Protein AF-A0A4S5AQ61-F1 (afdb_monomer_lite)

pLDDT: mean 94.43, std 6.82, range [62.22, 98.56]

Secondary structure (DSSP, 8-state):
--PPPPP-STT-TTS-TT--HHHHHHHHTTSS-HHHHHHHHHHHHHHT---HHHHHHH-

Sequence (59 aa):
MIELWESDGPADARLARGAGGMLAAFNEAGVLTAADVHVATRTAELAGEPDESVRLAVA

Foldseek 3Di:
DDDDDDDDDPPPQQQLVPDDDPLNVCSVVVVDGNVLRVVLVVVCVVVVNPDVVSSVVSD

Structure (mmCIF, N/CA/C/O backbone):
data_AF-A0A4S5AQ61-F1
#
_entry.id   AF-A0A4S5AQ61-F1
#
loop_
_atom_site.group_PDB
_atom_site.id
_atom_site.type_symbol
_atom_site.label_atom_id
_atom_site.label_alt_id
_atom_site.label_comp_id
_atom_site.label_asym_id
_atom_site.label_entity_id
_atom_site.label_seq_id
_atom_site.pdbx_PDB_ins_code
_atom_site.Cartn_x
_atom_site.Cartn_y
_atom_site.Cartn_z
_atom_site.occupancy
_atom_site.B_iso_or_equiv
_atom_site.auth_seq_id
_atom_site.auth_comp_id
_atom_site.auth_asym_id
_atom_site.auth_atom_id
_atom_site.pdbx_PDB_model_num
ATOM 1 N N . MET A 1 1 ? 10.372 4.180 -34.739 1.00 62.22 1 MET A N 1
ATOM 2 C CA . MET A 1 1 ? 9.884 3.416 -33.578 1.00 62.22 1 MET A CA 1
ATOM 3 C C . MET A 1 1 ? 10.816 3.731 -32.430 1.00 62.22 1 MET A C 1
ATOM 5 O O . MET A 1 1 ? 12.016 3.610 -32.629 1.00 62.22 1 MET A O 1
ATOM 9 N N . ILE A 1 2 ? 10.295 4.250 -31.322 1.00 77.38 2 ILE A N 1
ATOM 10 C CA . ILE A 1 2 ? 11.074 4.463 -30.098 1.00 77.38 2 ILE A CA 1
ATOM 11 C C . ILE A 1 2 ? 10.668 3.374 -29.115 1.00 77.38 2 ILE A C 1
ATOM 13 O O . ILE A 1 2 ? 9.475 3.161 -28.908 1.00 77.38 2 ILE A O 1
ATOM 17 N N . GLU A 1 3 ? 11.656 2.668 -28.579 1.00 80.94 3 GLU A N 1
ATOM 18 C CA . GLU A 1 3 ? 11.446 1.688 -27.517 1.00 80.94 3 GLU A CA 1
ATOM 19 C C . GLU A 1 3 ? 11.012 2.420 -26.243 1.00 80.94 3 GLU A C 1
ATOM 21 O O . GLU A 1 3 ? 11.578 3.465 -25.898 1.00 80.94 3 GLU A O 1
ATOM 26 N N . LEU A 1 4 ? 9.990 1.895 -25.565 1.00 82.00 4 LEU A N 1
ATOM 27 C CA . LEU A 1 4 ? 9.578 2.406 -24.264 1.00 82.00 4 LEU A CA 1
ATOM 28 C C . LEU A 1 4 ? 10.576 1.889 -23.227 1.00 82.00 4 LEU A C 1
ATOM 30 O O . LEU A 1 4 ? 10.855 0.695 -23.168 1.00 82.00 4 LEU A O 1
ATOM 34 N N . TRP A 1 5 ? 11.137 2.785 -22.426 1.00 83.62 5 TRP A N 1
ATOM 35 C CA . TRP A 1 5 ? 12.014 2.383 -21.335 1.00 83.62 5 TRP A CA 1
ATOM 36 C C . TRP A 1 5 ? 11.195 1.698 -2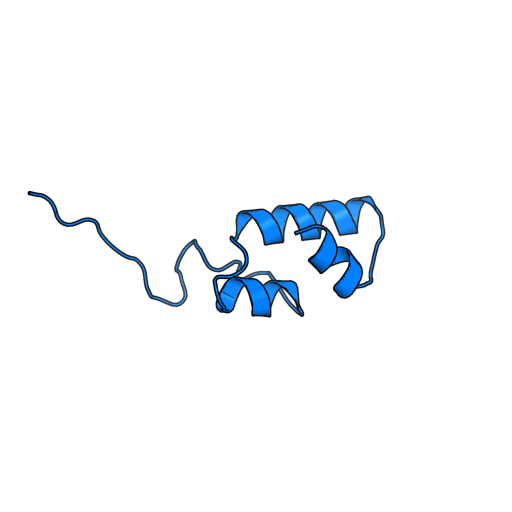0.234 1.00 83.62 5 TRP A C 1
ATOM 38 O O . TRP A 1 5 ? 10.221 2.275 -19.747 1.00 83.62 5 TRP A O 1
ATOM 48 N N . GLU A 1 6 ? 11.605 0.494 -19.835 1.00 82.81 6 GLU A N 1
ATOM 49 C CA . GLU A 1 6 ? 11.055 -0.224 -18.683 1.00 82.81 6 GLU A CA 1
ATOM 50 C C . GLU A 1 6 ? 12.002 -0.115 -17.483 1.00 82.81 6 GLU A C 1
ATOM 52 O O . GLU A 1 6 ? 13.225 -0.196 -17.617 1.00 82.81 6 GLU A O 1
ATOM 57 N N . SER A 1 7 ? 11.419 0.076 -16.298 1.00 85.25 7 SER A N 1
ATOM 58 C CA . SER A 1 7 ? 12.125 -0.002 -15.021 1.00 85.25 7 SER A CA 1
ATOM 59 C C . SER A 1 7 ? 11.805 -1.341 -14.369 1.00 85.25 7 SER A C 1
ATOM 61 O O . SER A 1 7 ? 10.636 -1.648 -14.159 1.00 85.25 7 SER A O 1
ATOM 63 N N . ASP A 1 8 ? 12.827 -2.128 -14.051 1.00 87.38 8 ASP A N 1
ATOM 64 C CA . ASP A 1 8 ? 12.709 -3.444 -13.408 1.00 87.38 8 ASP A CA 1
ATOM 65 C C . ASP A 1 8 ? 13.595 -3.573 -12.152 1.00 87.38 8 ASP A C 1
ATOM 67 O O . ASP A 1 8 ? 13.742 -4.649 -11.571 1.00 87.38 8 ASP A O 1
ATOM 71 N N . GLY A 1 9 ? 14.189 -2.461 -11.709 1.00 87.56 9 GLY A N 1
ATOM 72 C CA . GLY A 1 9 ? 15.126 -2.429 -10.591 1.00 87.56 9 GLY A CA 1
ATOM 73 C C . GLY A 1 9 ? 14.499 -2.074 -9.234 1.00 87.56 9 GLY A C 1
ATOM 74 O O . GLY A 1 9 ? 13.344 -1.666 -9.143 1.00 87.56 9 GLY A O 1
ATOM 75 N N . PRO A 1 10 ? 15.296 -2.091 -8.151 1.00 84.56 10 PRO A N 1
ATOM 76 C CA . PRO A 1 10 ? 14.840 -1.746 -6.795 1.00 84.56 10 PRO A CA 1
ATOM 77 C C . PRO A 1 10 ? 14.336 -0.303 -6.612 1.00 84.56 10 PRO A C 1
ATOM 79 O O . PRO A 1 10 ? 13.811 0.050 -5.558 1.00 84.56 10 PRO A O 1
ATOM 82 N N . ALA A 1 11 ? 14.576 0.564 -7.597 1.00 88.19 11 ALA A N 1
ATOM 83 C CA . ALA A 1 11 ? 14.123 1.952 -7.619 1.00 88.19 11 ALA A CA 1
ATOM 84 C C . ALA A 1 11 ? 12.925 2.165 -8.558 1.00 88.19 11 ALA A C 1
ATOM 86 O O . ALA A 1 11 ? 12.588 3.311 -8.850 1.00 88.19 11 ALA A O 1
ATOM 87 N N . ASP A 1 12 ? 12.305 1.084 -9.034 1.00 93.19 12 ASP A N 1
ATOM 88 C CA . ASP A 1 12 ? 11.087 1.158 -9.826 1.00 93.19 12 ASP A CA 1
ATOM 89 C C . ASP A 1 12 ? 9.991 1.891 -9.039 1.00 93.19 12 ASP A C 1
ATOM 91 O O . ASP A 1 12 ? 9.678 1.552 -7.896 1.00 93.19 12 ASP A O 1
ATOM 95 N N . ALA A 1 13 ? 9.403 2.909 -9.669 1.00 91.81 13 ALA A N 1
ATOM 96 C CA . ALA A 1 13 ? 8.352 3.739 -9.093 1.00 91.81 13 ALA A CA 1
ATOM 97 C C . ALA A 1 13 ? 7.074 2.953 -8.757 1.00 91.81 13 ALA A C 1
ATOM 99 O O . ALA A 1 13 ? 6.244 3.432 -7.984 1.00 91.81 13 ALA A O 1
ATOM 100 N N . ARG A 1 14 ? 6.906 1.751 -9.319 1.00 94.00 14 ARG A N 1
ATOM 101 C CA . ARG A 1 14 ? 5.805 0.844 -8.972 1.00 94.00 14 ARG A CA 1
ATOM 102 C C . ARG A 1 14 ? 5.948 0.246 -7.572 1.00 94.00 14 ARG A C 1
ATOM 104 O O . ARG A 1 14 ? 4.944 -0.205 -7.026 1.00 94.00 14 ARG A O 1
ATOM 111 N N . LEU A 1 15 ? 7.152 0.265 -6.992 1.00 96.50 15 LEU A N 1
ATOM 112 C CA . LEU A 1 15 ? 7.432 -0.259 -5.658 1.00 96.50 15 LEU A CA 1
ATOM 113 C C . LEU A 1 15 ? 7.252 0.825 -4.585 1.00 96.50 15 LEU A C 1
ATOM 115 O O . LEU A 1 15 ? 7.995 1.808 -4.515 1.00 96.50 15 LEU A O 1
ATOM 119 N N . ALA A 1 16 ? 6.304 0.614 -3.678 1.00 97.25 16 ALA A N 1
ATOM 120 C CA . ALA A 1 16 ? 6.056 1.450 -2.513 1.00 97.25 16 ALA A CA 1
ATOM 121 C C . ALA A 1 16 ? 7.084 1.156 -1.409 1.00 97.25 16 ALA A C 1
ATOM 123 O O . ALA A 1 16 ? 6.792 0.526 -0.399 1.00 97.25 16 ALA A O 1
ATOM 124 N N . ARG A 1 17 ? 8.313 1.648 -1.580 1.00 93.69 17 ARG A N 1
ATOM 125 C CA . ARG A 1 17 ? 9.473 1.338 -0.717 1.00 93.69 17 ARG A CA 1
ATOM 126 C C . ARG A 1 17 ? 9.333 1.668 0.777 1.00 93.69 17 ARG A C 1
ATOM 128 O O . ARG A 1 17 ? 10.154 1.214 1.568 1.00 93.69 17 ARG A O 1
ATOM 135 N N . GLY A 1 18 ? 8.370 2.509 1.153 1.00 93.12 18 GLY A N 1
ATOM 136 C CA . GLY A 1 18 ? 8.065 2.827 2.554 1.00 93.12 18 GLY A CA 1
ATOM 137 C C . GLY A 1 18 ? 7.020 1.905 3.187 1.00 93.12 18 GLY A C 1
ATOM 138 O O . GLY A 1 18 ? 6.733 2.045 4.372 1.00 93.12 18 GLY A O 1
ATOM 139 N N . ALA A 1 19 ? 6.422 1.004 2.406 1.00 95.81 19 ALA A N 1
ATOM 140 C CA . ALA A 1 19 ? 5.429 0.062 2.884 1.00 95.81 19 ALA A CA 1
ATOM 141 C C . ALA A 1 19 ? 6.077 -1.041 3.724 1.00 95.81 19 ALA A C 1
ATOM 143 O O . ALA A 1 19 ? 7.198 -1.472 3.461 1.00 95.81 19 ALA A O 1
ATOM 144 N N . GLY A 1 20 ? 5.330 -1.526 4.709 1.00 95.81 20 GLY A N 1
ATOM 145 C CA . GLY A 1 20 ? 5.641 -2.747 5.442 1.00 95.81 20 GLY A CA 1
ATOM 146 C C . GLY A 1 20 ? 4.456 -3.708 5.414 1.00 95.81 20 GLY A C 1
ATOM 147 O O . GLY A 1 20 ? 3.398 -3.391 4.860 1.00 95.81 20 GLY A O 1
ATOM 148 N N . GLY A 1 21 ? 4.641 -4.872 6.034 1.00 96.88 21 GLY A N 1
ATOM 149 C CA . GLY A 1 21 ? 3.556 -5.816 6.290 1.00 96.88 21 GLY A CA 1
ATOM 150 C C . GLY A 1 21 ? 2.842 -6.294 5.024 1.00 96.88 21 GLY A C 1
ATOM 151 O O . GLY A 1 21 ? 3.456 -6.485 3.970 1.00 96.88 21 GLY A O 1
ATOM 152 N N . MET A 1 22 ? 1.526 -6.483 5.130 1.00 98.38 22 MET A N 1
ATOM 153 C CA . MET A 1 22 ? 0.710 -7.033 4.038 1.00 98.38 22 MET A CA 1
ATOM 154 C C . MET A 1 22 ? 0.698 -6.155 2.775 1.00 98.38 22 MET A C 1
ATOM 156 O O . MET A 1 22 ? 0.767 -6.683 1.667 1.00 98.38 22 MET A O 1
ATOM 160 N N . LEU A 1 23 ? 0.658 -4.824 2.915 1.00 98.38 23 LEU A N 1
ATOM 161 C CA . LEU A 1 23 ? 0.649 -3.917 1.759 1.00 98.38 23 LEU A CA 1
ATOM 162 C C . LEU A 1 23 ? 1.946 -4.001 0.943 1.00 98.38 23 LEU A C 1
ATOM 164 O O . LEU A 1 23 ? 1.890 -3.982 -0.285 1.00 98.38 23 LEU A O 1
ATOM 168 N N . ALA A 1 24 ? 3.099 -4.129 1.611 1.00 98.12 24 ALA A N 1
ATOM 169 C CA . ALA A 1 24 ? 4.380 -4.311 0.928 1.00 98.12 24 ALA A CA 1
ATOM 170 C C . ALA A 1 24 ? 4.386 -5.604 0.103 1.00 98.12 24 ALA A C 1
ATOM 172 O O . ALA A 1 24 ? 4.680 -5.569 -1.089 1.00 98.12 24 ALA A O 1
ATOM 173 N N . ALA A 1 25 ? 3.963 -6.722 0.703 1.00 98.38 25 ALA A N 1
ATOM 174 C CA . ALA A 1 25 ? 3.940 -8.021 0.033 1.00 98.38 25 ALA A CA 1
ATOM 175 C C . ALA A 1 25 ? 3.045 -8.027 -1.220 1.00 98.38 25 ALA A C 1
ATOM 177 O O . ALA A 1 25 ? 3.420 -8.573 -2.258 1.00 98.38 25 ALA A O 1
ATOM 178 N N . PHE A 1 26 ? 1.869 -7.399 -1.150 1.00 98.50 26 PHE A N 1
ATOM 179 C CA . PHE A 1 26 ? 0.945 -7.338 -2.285 1.00 98.50 26 PHE A CA 1
ATOM 180 C C . PHE A 1 26 ? 1.414 -6.375 -3.385 1.00 98.50 26 PHE A C 1
ATOM 182 O O . PHE A 1 26 ? 1.151 -6.623 -4.563 1.00 98.50 26 PHE A O 1
ATOM 189 N N . ASN A 1 27 ? 2.129 -5.304 -3.033 1.00 98.12 27 ASN A N 1
ATOM 190 C CA . ASN A 1 27 ? 2.723 -4.402 -4.014 1.00 98.12 27 ASN A CA 1
ATOM 191 C C . ASN A 1 27 ? 3.942 -5.018 -4.718 1.00 98.12 27 ASN A C 1
ATOM 193 O O . ASN A 1 27 ? 4.041 -4.930 -5.939 1.00 98.12 27 ASN A O 1
ATOM 197 N N . GLU A 1 28 ? 4.817 -5.711 -3.986 1.00 96.75 28 GLU A N 1
ATOM 198 C CA . GLU A 1 28 ? 5.940 -6.463 -4.567 1.00 96.75 28 GLU A CA 1
ATOM 199 C C . GLU A 1 28 ? 5.461 -7.578 -5.508 1.00 96.75 28 GLU A C 1
ATOM 201 O O . GLU A 1 28 ? 6.061 -7.812 -6.556 1.00 96.75 28 GLU A O 1
ATOM 206 N N . ALA A 1 29 ? 4.339 -8.225 -5.177 1.00 97.06 29 ALA A N 1
ATOM 207 C CA . ALA A 1 29 ? 3.691 -9.213 -6.038 1.00 97.06 29 ALA A CA 1
ATOM 208 C C . ALA A 1 29 ? 2.974 -8.602 -7.261 1.00 97.06 29 ALA A C 1
ATOM 210 O O . ALA A 1 29 ? 2.466 -9.344 -8.102 1.00 97.06 29 ALA A O 1
ATOM 211 N N . GLY A 1 30 ? 2.894 -7.270 -7.361 1.00 96.31 30 GLY A N 1
ATOM 212 C CA . GLY A 1 30 ? 2.204 -6.563 -8.442 1.00 96.31 30 GLY A CA 1
ATOM 213 C C . GLY A 1 30 ? 0.675 -6.639 -8.383 1.00 96.31 30 GLY A C 1
ATOM 214 O O . GLY A 1 30 ? 0.018 -6.289 -9.361 1.00 96.31 30 GLY A O 1
ATOM 215 N N . VAL A 1 31 ? 0.104 -7.092 -7.261 1.00 98.25 31 VAL A N 1
ATOM 216 C CA . VAL A 1 31 ? -1.352 -7.129 -7.039 1.00 98.25 31 VAL A CA 1
ATOM 217 C C . VAL A 1 31 ? -1.882 -5.729 -6.741 1.00 98.25 31 VAL A C 1
ATOM 219 O O . VAL A 1 31 ? -2.944 -5.361 -7.232 1.00 98.25 31 VAL A O 1
ATOM 222 N N . LEU A 1 32 ? -1.123 -4.951 -5.964 1.00 98.12 32 LEU A N 1
ATOM 223 C CA . LEU A 1 32 ? -1.410 -3.551 -5.660 1.00 98.12 32 LEU A CA 1
ATOM 224 C C . LEU A 1 32 ? -0.427 -2.626 -6.368 1.00 98.12 32 LEU A C 1
ATOM 226 O O . LEU A 1 32 ? 0.775 -2.897 -6.450 1.00 98.12 32 LEU A O 1
ATOM 230 N N . THR A 1 33 ? -0.920 -1.477 -6.808 1.00 98.06 33 THR A N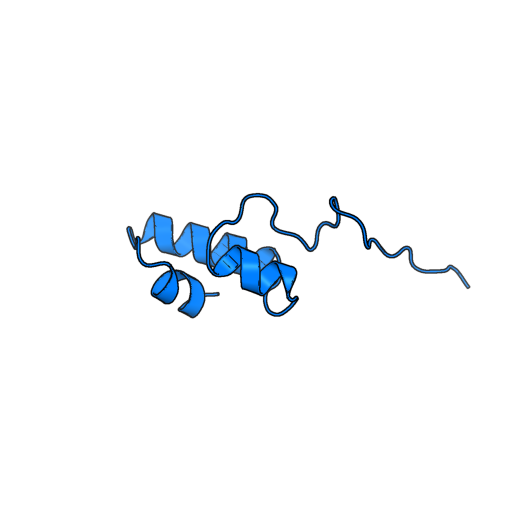 1
ATOM 231 C CA . THR A 1 33 ? -0.077 -0.371 -7.255 1.00 98.06 33 THR A CA 1
ATOM 232 C C . THR A 1 33 ? 0.477 0.405 -6.057 1.00 98.06 33 THR A C 1
ATOM 234 O O . THR A 1 33 ? -0.041 0.334 -4.941 1.00 98.06 33 THR A O 1
ATOM 237 N N . ALA A 1 34 ? 1.514 1.218 -6.284 1.00 97.81 34 ALA A N 1
ATOM 238 C CA . ALA A 1 34 ? 2.010 2.130 -5.252 1.00 97.81 34 ALA A CA 1
ATOM 239 C C . ALA A 1 34 ? 0.928 3.120 -4.769 1.00 97.81 34 ALA A C 1
ATOM 241 O O . ALA A 1 34 ? 0.945 3.540 -3.612 1.00 97.81 34 ALA A O 1
ATOM 242 N N . ALA A 1 35 ? -0.033 3.474 -5.632 1.00 98.06 35 ALA A N 1
ATOM 243 C CA . ALA A 1 35 ? -1.138 4.355 -5.267 1.00 98.06 35 ALA A CA 1
ATOM 244 C C . ALA A 1 35 ? -2.061 3.705 -4.227 1.00 98.06 35 ALA A C 1
ATOM 246 O O . ALA A 1 35 ? -2.350 4.342 -3.213 1.00 98.06 35 ALA A O 1
ATOM 247 N N . ASP A 1 36 ? -2.444 2.442 -4.427 1.00 98.38 36 ASP A N 1
ATOM 248 C CA . ASP A 1 36 ? -3.316 1.700 -3.504 1.00 98.38 36 ASP A CA 1
ATOM 249 C C . ASP A 1 36 ? -2.683 1.628 -2.108 1.00 98.38 36 ASP A C 1
ATOM 251 O O . ASP A 1 36 ? -3.316 1.946 -1.101 1.00 98.38 36 ASP A O 1
ATOM 255 N N . VAL A 1 37 ? -1.374 1.349 -2.044 1.00 98.50 37 VAL A N 1
ATOM 256 C CA . VAL A 1 37 ? -0.605 1.331 -0.790 1.00 98.50 37 VAL A CA 1
ATOM 257 C C . VAL A 1 37 ? -0.646 2.678 -0.065 1.00 98.50 37 VAL A C 1
ATOM 259 O O . VAL A 1 37 ? -0.874 2.726 1.149 1.00 98.50 37 VAL A O 1
ATOM 262 N N . HIS A 1 38 ? -0.414 3.781 -0.781 1.00 98.00 38 HIS A N 1
ATOM 263 C CA . HIS A 1 38 ? -0.414 5.118 -0.187 1.00 98.00 38 HIS A CA 1
ATOM 264 C C . HIS A 1 38 ? -1.809 5.537 0.284 1.00 98.00 38 HIS A C 1
ATOM 266 O O . HIS A 1 38 ? -1.943 6.092 1.379 1.00 98.00 38 HIS A O 1
ATOM 272 N N . VAL A 1 39 ? -2.844 5.241 -0.503 1.00 98.25 39 VAL A N 1
ATOM 273 C CA . VAL A 1 39 ? -4.235 5.557 -0.162 1.00 98.25 39 VAL A CA 1
ATOM 274 C C . VAL A 1 39 ? -4.698 4.737 1.039 1.00 98.25 39 VAL A C 1
ATOM 276 O O . VAL A 1 39 ? -5.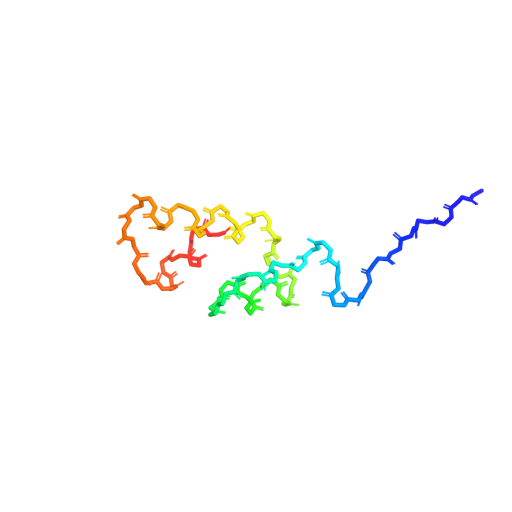217 5.317 1.994 1.00 98.25 39 VAL A O 1
ATOM 279 N N . ALA A 1 40 ? -4.460 3.426 1.050 1.00 98.44 40 ALA A N 1
ATOM 280 C CA . ALA A 1 40 ? -4.843 2.553 2.154 1.00 98.44 40 ALA A CA 1
ATOM 281 C C . ALA A 1 40 ? -4.117 2.919 3.454 1.00 98.44 40 ALA A C 1
ATOM 283 O O . ALA A 1 40 ? -4.747 3.049 4.505 1.00 98.44 40 ALA A O 1
ATOM 284 N N . THR A 1 41 ? -2.804 3.173 3.381 1.00 98.00 41 THR A N 1
ATOM 285 C CA . THR A 1 41 ? -2.012 3.619 4.539 1.00 98.00 41 THR A CA 1
ATOM 286 C C . THR A 1 41 ? -2.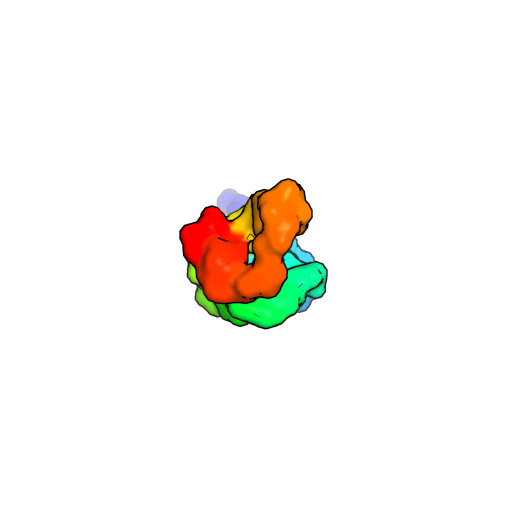564 4.919 5.103 1.00 98.00 41 THR A C 1
ATOM 288 O O . THR A 1 41 ? -2.854 4.998 6.297 1.00 98.00 41 THR A O 1
ATOM 291 N N . ARG A 1 42 ? -2.778 5.925 4.247 1.00 98.00 42 ARG A N 1
ATOM 292 C CA . ARG A 1 42 ? -3.262 7.225 4.706 1.00 98.00 42 ARG A CA 1
ATOM 293 C C . ARG A 1 42 ? -4.679 7.149 5.271 1.00 98.00 42 ARG A C 1
ATOM 295 O O . ARG A 1 42 ? -4.974 7.811 6.264 1.00 98.00 42 ARG A O 1
ATOM 302 N N . THR A 1 43 ? -5.541 6.347 4.656 1.00 98.38 43 THR A N 1
ATOM 303 C CA . THR A 1 43 ? -6.915 6.125 5.121 1.00 98.38 43 THR A CA 1
ATOM 304 C C . THR A 1 43 ? -6.927 5.475 6.502 1.00 98.38 43 THR A C 1
ATOM 306 O O . THR A 1 43 ? -7.601 5.978 7.398 1.00 98.38 43 THR A O 1
ATOM 309 N N . ALA A 1 44 ? -6.136 4.418 6.708 1.00 98.12 44 ALA A N 1
ATOM 310 C CA . ALA A 1 44 ? -6.042 3.737 7.996 1.00 98.12 44 ALA A CA 1
ATOM 311 C C . ALA A 1 44 ? -5.472 4.646 9.098 1.00 98.12 44 ALA A C 1
ATOM 313 O O . ALA A 1 44 ? -6.017 4.684 10.197 1.00 98.12 44 ALA A O 1
ATOM 314 N N . GLU A 1 45 ? -4.439 5.445 8.806 1.00 97.69 45 GLU A N 1
ATOM 315 C CA . GLU A 1 45 ? -3.904 6.438 9.752 1.00 97.69 45 GLU A CA 1
ATOM 316 C C . GLU A 1 45 ? -4.954 7.466 10.183 1.00 97.69 45 GLU A C 1
ATOM 318 O O . GLU A 1 45 ? -5.075 7.772 11.367 1.00 97.69 45 GLU A O 1
ATOM 323 N N . LEU A 1 46 ? -5.717 8.007 9.227 1.00 98.56 46 LEU A N 1
ATOM 324 C CA . LEU A 1 46 ? -6.767 8.990 9.501 1.00 98.56 46 LEU A CA 1
ATOM 325 C C . LEU A 1 46 ? -7.939 8.388 10.285 1.00 98.56 46 LEU A C 1
ATOM 327 O O . LEU A 1 46 ? -8.551 9.088 11.089 1.00 98.56 46 LEU A O 1
ATOM 331 N N . ALA A 1 47 ? -8.239 7.109 10.060 1.00 98.31 47 ALA A N 1
ATOM 332 C CA . ALA A 1 47 ? -9.258 6.366 10.795 1.00 98.31 47 ALA A CA 1
ATOM 333 C C . ALA A 1 47 ? -8.771 5.858 12.166 1.00 98.31 47 ALA A C 1
ATOM 335 O O . ALA 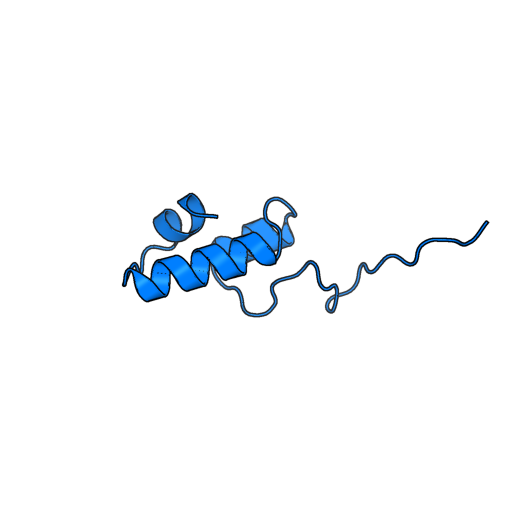A 1 47 ? -9.592 5.443 12.982 1.00 98.31 47 ALA A O 1
ATOM 336 N N . GLY A 1 48 ? -7.460 5.895 12.433 1.00 98.19 48 GLY A N 1
ATOM 337 C CA . GLY A 1 48 ? -6.865 5.303 13.630 1.00 98.19 48 GLY A CA 1
ATOM 338 C C . GLY A 1 48 ? -6.901 3.771 13.636 1.00 98.19 48 GLY A C 1
ATOM 339 O O . GLY A 1 48 ? -6.963 3.182 14.710 1.00 98.19 48 GLY A O 1
ATOM 340 N N . GLU A 1 49 ? -6.880 3.136 12.462 1.00 98.00 49 GLU A N 1
ATOM 341 C CA . GLU A 1 49 ? -6.982 1.683 12.288 1.00 98.00 49 GLU A CA 1
ATOM 342 C C . GLU A 1 49 ? -5.589 1.016 12.238 1.00 98.00 49 GLU A C 1
ATOM 344 O O . GLU A 1 49 ? -4.832 1.212 11.271 1.00 98.00 49 GLU A O 1
ATOM 349 N N . PRO A 1 50 ? -5.202 0.243 13.270 1.00 96.38 50 PRO A N 1
ATOM 350 C CA . PRO A 1 50 ? -3.903 -0.417 13.312 1.00 96.38 50 PRO A CA 1
ATOM 351 C C . PRO A 1 50 ? -3.863 -1.768 12.585 1.00 96.38 50 PRO A C 1
ATOM 353 O O . PRO A 1 50 ? -2.762 -2.234 12.295 1.00 96.38 50 PRO A O 1
ATOM 356 N N . ASP A 1 51 ? -5.001 -2.411 12.311 1.00 98.06 51 ASP A N 1
ATOM 357 C CA . ASP A 1 51 ? -5.033 -3.762 11.752 1.00 98.06 51 ASP A CA 1
ATOM 358 C C . ASP A 1 51 ? -4.605 -3.763 10.274 1.00 98.06 51 ASP A C 1
ATOM 360 O O . ASP A 1 51 ? -5.225 -3.142 9.403 1.00 98.06 51 ASP A O 1
ATOM 364 N N . GLU A 1 52 ? -3.521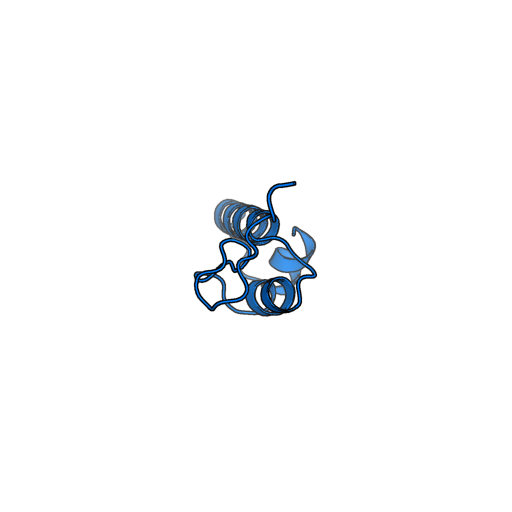 -4.483 9.976 1.00 97.81 52 GLU A N 1
ATOM 365 C CA . GLU A 1 52 ? -2.986 -4.596 8.617 1.00 97.81 52 GLU A CA 1
ATOM 366 C C . GLU A 1 52 ? -3.952 -5.291 7.651 1.00 97.81 52 GLU A C 1
ATOM 368 O O . GLU A 1 52 ? -3.938 -4.983 6.459 1.00 97.81 52 GLU A O 1
ATOM 373 N N . SER A 1 53 ? -4.817 -6.184 8.140 1.00 98.25 53 SER A N 1
ATOM 374 C CA . SER A 1 53 ? -5.818 -6.863 7.315 1.00 98.25 53 SER A CA 1
ATOM 375 C C . SER A 1 53 ? -6.956 -5.924 6.913 1.00 98.25 53 SER A C 1
ATOM 377 O O . SER A 1 53 ? -7.394 -5.951 5.762 1.00 98.25 53 SER A O 1
ATOM 379 N N . VAL A 1 54 ? -7.380 -5.032 7.816 1.00 98.12 54 VAL A N 1
ATOM 380 C CA . VAL A 1 54 ? -8.367 -3.984 7.511 1.00 98.12 54 VAL A CA 1
ATOM 381 C C . VAL A 1 54 ? -7.759 -2.970 6.549 1.00 98.12 54 VAL A C 1
ATOM 383 O O . VAL A 1 54 ? -8.394 -2.584 5.572 1.00 98.12 54 VAL A O 1
ATOM 386 N N . ARG A 1 55 ? -6.498 -2.587 6.771 1.00 98.06 55 ARG A N 1
ATOM 387 C CA . ARG A 1 55 ? -5.764 -1.707 5.860 1.00 98.06 55 ARG A CA 1
ATOM 388 C C . ARG A 1 55 ? -5.625 -2.313 4.462 1.00 98.06 55 ARG A C 1
ATOM 390 O O . ARG A 1 55 ? -5.822 -1.597 3.489 1.00 98.06 55 ARG A O 1
ATOM 397 N N . LEU A 1 56 ? -5.329 -3.609 4.351 1.00 98.31 56 LEU A N 1
ATOM 398 C CA . LEU A 1 56 ? -5.290 -4.306 3.064 1.00 98.31 56 LEU A CA 1
ATOM 399 C C . LEU A 1 56 ? -6.664 -4.333 2.386 1.00 98.31 56 LEU A C 1
ATOM 401 O O . LEU A 1 56 ? -6.733 -4.141 1.183 1.00 98.31 56 LEU A O 1
ATOM 405 N N . ALA A 1 57 ? -7.750 -4.536 3.134 1.00 98.12 57 ALA A N 1
ATOM 406 C CA . ALA A 1 57 ? -9.102 -4.578 2.571 1.00 98.12 57 ALA A CA 1
ATOM 407 C C . ALA A 1 57 ? -9.571 -3.240 1.959 1.00 98.12 57 ALA A C 1
ATOM 409 O O . ALA A 1 57 ? -10.543 -3.224 1.206 1.00 98.12 57 ALA A O 1
ATOM 410 N N . VAL A 1 58 ? -8.918 -2.129 2.311 1.00 96.94 58 VAL A N 1
ATOM 411 C CA . VAL A 1 58 ? -9.185 -0.787 1.765 1.00 96.94 58 VAL A CA 1
ATOM 412 C C . VAL A 1 58 ? -8.403 -0.511 0.475 1.00 96.94 58 VAL A C 1
ATOM 414 O O . VAL A 1 58 ? -8.828 0.352 -0.294 1.00 96.94 58 VAL A O 1
ATOM 417 N N . ALA A 1 59 ? -7.264 -1.185 0.279 1.00 95.94 59 ALA A N 1
ATOM 418 C CA . ALA A 1 59 ? -6.413 -1.042 -0.903 1.00 95.94 59 ALA A CA 1
ATOM 419 C C . ALA A 1 59 ? -7.091 -1.629 -2.148 1.00 95.94 59 ALA A C 1
ATOM 421 O O . ALA A 1 59 ? -6.995 -0.973 -3.205 1.00 95.94 59 ALA A O 1
#

Radius of gyration: 13.44 Å; chains: 1; bounding box: 24×18×47 Å